Protein AF-A0A1G9G1X7-F1 (afdb_monomer)

Sequence (104 aa):
MTTEWFIDHLEELDAHVARLLDSIPDTEAFDDETRARTRRRLREIRAQINPLLVVLHSRVDTDDGHSRATTNDSHSCAATDERRPHTDSDDRGSHTESDDPPPE

Structure (mmCIF, N/CA/C/O backbone):
data_AF-A0A1G9G1X7-F1
#
_entry.id   AF-A0A1G9G1X7-F1
#
loop_
_atom_site.group_PD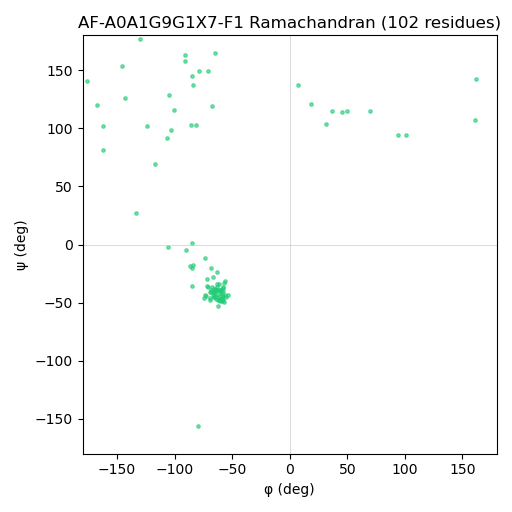B
_atom_site.id
_atom_site.type_symbol
_atom_site.label_atom_id
_atom_site.label_alt_id
_atom_site.label_comp_id
_atom_site.label_asym_id
_atom_site.label_entity_id
_atom_site.label_seq_id
_atom_site.pdbx_PDB_ins_code
_atom_site.Cartn_x
_atom_site.Cartn_y
_atom_site.Cartn_z
_atom_site.occupancy
_atom_site.B_iso_or_equiv
_atom_site.auth_seq_id
_atom_site.auth_comp_id
_atom_site.auth_asym_id
_atom_site.auth_atom_id
_atom_site.pdbx_PDB_model_num
ATOM 1 N N . MET A 1 1 ? 21.061 10.967 -7.461 1.00 66.38 1 MET A N 1
ATOM 2 C CA . MET A 1 1 ? 19.876 10.301 -6.887 1.00 66.38 1 MET A CA 1
ATOM 3 C C . MET A 1 1 ? 19.381 9.355 -7.964 1.00 66.38 1 MET A C 1
ATOM 5 O O . MET A 1 1 ? 19.039 9.843 -9.034 1.00 66.38 1 MET A O 1
ATOM 9 N N . THR A 1 2 ? 19.536 8.046 -7.772 1.00 86.81 2 THR A N 1
ATOM 10 C CA . THR A 1 2 ? 19.236 7.034 -8.801 1.00 86.81 2 THR A CA 1
ATOM 11 C C . THR A 1 2 ? 17.790 6.558 -8.676 1.00 86.81 2 THR A C 1
ATOM 13 O O . THR A 1 2 ? 17.179 6.706 -7.617 1.00 86.81 2 THR A O 1
ATOM 16 N N . THR A 1 3 ? 17.238 6.008 -9.760 1.00 87.94 3 THR A N 1
ATOM 17 C CA . THR A 1 3 ? 15.898 5.399 -9.769 1.00 87.94 3 THR A CA 1
ATOM 18 C C . THR A 1 3 ? 15.800 4.262 -8.751 1.00 87.94 3 THR A C 1
ATOM 20 O O . THR A 1 3 ? 14.812 4.187 -8.032 1.00 87.94 3 THR A O 1
ATOM 23 N N . GLU A 1 4 ? 16.853 3.451 -8.627 1.00 89.69 4 GLU A N 1
ATOM 24 C CA . GLU A 1 4 ? 16.964 2.355 -7.654 1.00 89.69 4 GLU A CA 1
ATOM 25 C C . GLU A 1 4 ? 16.793 2.846 -6.212 1.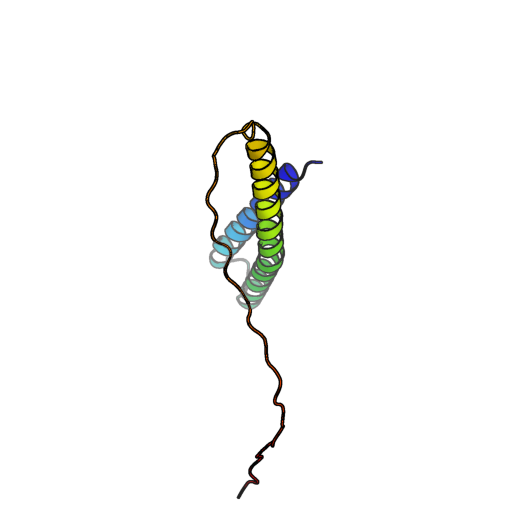00 89.69 4 GLU A C 1
ATOM 27 O O . GLU A 1 4 ? 15.927 2.358 -5.499 1.00 89.69 4 GLU A O 1
ATOM 32 N N . TRP A 1 5 ? 17.513 3.903 -5.812 1.00 93.69 5 TRP A N 1
ATOM 33 C CA . TRP A 1 5 ? 17.372 4.478 -4.469 1.00 93.69 5 TRP A CA 1
ATOM 34 C C . TRP A 1 5 ? 15.934 4.934 -4.181 1.00 93.69 5 TRP A C 1
ATOM 36 O O . TRP A 1 5 ? 15.447 4.831 -3.058 1.00 93.69 5 TRP A O 1
ATOM 46 N N . PHE A 1 6 ? 15.249 5.471 -5.194 1.00 92.81 6 PHE A N 1
ATOM 47 C CA . PHE A 1 6 ? 13.870 5.924 -5.039 1.00 92.81 6 PHE A CA 1
ATOM 48 C C . PHE A 1 6 ? 12.891 4.749 -4.909 1.00 92.81 6 PHE A C 1
ATOM 50 O O . PHE A 1 6 ? 11.942 4.847 -4.135 1.00 92.81 6 PHE A O 1
ATOM 57 N N . ILE A 1 7 ? 13.134 3.643 -5.621 1.00 94.94 7 ILE A N 1
ATOM 58 C CA . ILE A 1 7 ? 12.385 2.389 -5.468 1.00 94.94 7 ILE A CA 1
ATOM 59 C C . ILE A 1 7 ? 12.581 1.840 -4.054 1.00 94.94 7 ILE A C 1
ATOM 61 O O . ILE A 1 7 ? 11.588 1.674 -3.349 1.00 94.94 7 ILE A O 1
ATOM 65 N N . ASP A 1 8 ? 13.830 1.679 -3.608 1.00 95.75 8 ASP A N 1
ATOM 66 C CA . ASP A 1 8 ? 14.157 1.183 -2.263 1.00 95.75 8 ASP A CA 1
ATOM 67 C C . ASP A 1 8 ? 13.448 2.007 -1.180 1.00 95.75 8 ASP A C 1
ATOM 69 O O . ASP A 1 8 ? 12.865 1.474 -0.236 1.00 95.75 8 ASP A O 1
ATOM 73 N N . HIS A 1 9 ? 13.443 3.333 -1.340 1.00 96.19 9 HIS A N 1
ATOM 74 C CA . HIS A 1 9 ? 12.780 4.229 -0.402 1.00 96.19 9 HIS A CA 1
ATOM 75 C C . HIS A 1 9 ? 11.252 4.059 -0.385 1.00 96.19 9 HIS A C 1
ATOM 77 O O . HIS A 1 9 ? 10.632 4.091 0.681 1.00 96.19 9 HIS A O 1
ATOM 83 N N . LEU A 1 10 ? 10.622 3.879 -1.550 1.00 96.06 10 LEU A N 1
ATOM 84 C CA . LEU A 1 10 ? 9.181 3.628 -1.639 1.00 96.06 10 LEU A CA 1
ATOM 85 C C . LEU A 1 10 ? 8.798 2.262 -1.053 1.00 96.06 10 LEU A C 1
ATOM 87 O O . LEU A 1 10 ? 7.753 2.153 -0.408 1.00 96.06 10 LEU A O 1
ATOM 91 N N . GLU A 1 11 ? 9.635 1.242 -1.234 1.00 96.94 11 GLU A N 1
ATOM 92 C CA . GLU A 1 11 ? 9.443 -0.083 -0.636 1.00 96.94 11 GLU A CA 1
ATOM 93 C C . GLU A 1 11 ? 9.586 -0.042 0.888 1.00 96.94 11 GLU A C 1
ATOM 95 O O . GLU A 1 11 ? 8.746 -0.591 1.607 1.00 96.94 11 GLU A O 1
ATOM 100 N N . GLU A 1 12 ? 10.591 0.673 1.401 1.00 97.62 12 GLU A N 1
ATOM 101 C CA . GLU A 1 12 ? 10.753 0.903 2.838 1.00 97.62 12 GLU A CA 1
ATOM 102 C C . GLU A 1 12 ? 9.521 1.605 3.428 1.00 97.62 12 GLU A C 1
ATOM 104 O O . GLU A 1 12 ? 9.035 1.228 4.503 1.00 97.62 12 GLU A O 1
ATOM 109 N N . LEU A 1 13 ? 8.978 2.592 2.709 1.00 96.88 13 LEU A N 1
ATOM 110 C CA . LEU A 1 13 ? 7.776 3.304 3.117 1.00 96.88 13 LEU A CA 1
ATOM 111 C C . LEU A 1 13 ? 6.540 2.389 3.129 1.00 96.88 13 LEU A C 1
ATOM 113 O O . LEU A 1 13 ? 5.805 2.410 4.119 1.00 96.88 13 LEU A O 1
ATOM 117 N N . ASP A 1 14 ? 6.313 1.559 2.101 1.00 97.44 14 ASP A N 1
ATOM 118 C CA . ASP A 1 14 ? 5.197 0.592 2.104 1.00 97.44 14 ASP A CA 1
ATOM 119 C C . ASP A 1 14 ? 5.327 -0.405 3.264 1.00 97.44 14 ASP A C 1
ATOM 121 O O . ASP A 1 14 ? 4.367 -0.626 4.009 1.00 97.44 14 ASP A O 1
ATOM 125 N N . ALA A 1 15 ? 6.533 -0.934 3.495 1.00 97.62 15 ALA A N 1
ATOM 126 C CA . ALA A 1 15 ? 6.812 -1.847 4.599 1.00 97.62 15 ALA A CA 1
ATOM 127 C C . ALA A 1 15 ? 6.603 -1.183 5.970 1.00 97.62 15 ALA A C 1
ATOM 129 O O . ALA A 1 15 ? 6.130 -1.813 6.922 1.00 97.62 15 ALA A O 1
ATOM 130 N N . HIS A 1 16 ? 6.942 0.100 6.110 1.00 97.88 16 HIS A N 1
ATOM 131 C CA . HIS A 1 16 ? 6.655 0.858 7.324 1.00 97.88 16 HIS A CA 1
ATOM 132 C C . HIS A 1 16 ? 5.146 1.039 7.534 1.00 97.88 16 HIS A C 1
ATOM 134 O O . HIS A 1 16 ? 4.643 0.789 8.630 1.00 97.88 16 HIS A O 1
ATOM 140 N N . VAL A 1 17 ? 4.406 1.396 6.483 1.00 97.12 17 VAL A N 1
ATOM 141 C CA . VAL A 1 17 ? 2.947 1.550 6.549 1.00 97.12 17 VAL A CA 1
ATOM 142 C C . VAL A 1 17 ? 2.251 0.223 6.868 1.00 97.12 17 VAL A C 1
ATOM 144 O O . VAL A 1 17 ? 1.304 0.213 7.655 1.00 97.12 17 VAL A O 1
ATOM 147 N N . ALA A 1 18 ? 2.723 -0.897 6.317 1.00 96.19 18 ALA A N 1
ATOM 148 C CA . ALA A 1 18 ? 2.216 -2.228 6.643 1.00 96.19 18 ALA A CA 1
ATOM 149 C C . ALA A 1 18 ? 2.396 -2.554 8.135 1.00 96.19 18 ALA A C 1
ATOM 151 O O . ALA A 1 18 ? 1.429 -2.918 8.800 1.00 96.19 18 ALA A O 1
ATOM 152 N N . ARG A 1 19 ? 3.590 -2.303 8.693 1.00 96.75 19 ARG A N 1
ATOM 153 C CA . ARG A 1 19 ? 3.853 -2.480 10.132 1.00 96.75 19 ARG A CA 1
ATOM 154 C C . ARG A 1 19 ? 2.952 -1.612 11.011 1.00 96.75 19 ARG A C 1
ATOM 156 O O . ARG A 1 19 ? 2.497 -2.071 12.053 1.00 96.75 19 ARG A O 1
ATOM 163 N N . LEU A 1 20 ? 2.677 -0.372 10.598 1.00 95.25 20 LEU A N 1
ATOM 164 C CA . LEU A 1 20 ? 1.744 0.501 11.313 1.00 95.25 20 LEU A CA 1
ATOM 165 C C . LEU A 1 20 ? 0.303 -0.019 11.239 1.00 95.25 20 LEU A C 1
ATOM 167 O O . LEU A 1 20 ? -0.416 0.028 12.229 1.00 95.25 20 LEU A O 1
ATOM 171 N N . LEU A 1 21 ? -0.139 -0.527 10.086 1.00 94.88 21 LEU A N 1
ATOM 172 C CA . LEU A 1 21 ? -1.472 -1.122 9.956 1.00 94.88 21 LEU A CA 1
ATOM 173 C C . LEU A 1 21 ? -1.663 -2.320 10.892 1.00 94.88 21 LEU A C 1
ATOM 175 O O . LEU A 1 21 ? -2.735 -2.435 11.494 1.00 94.88 21 LEU A O 1
ATOM 179 N N . ASP A 1 22 ? -0.628 -3.147 11.033 1.00 95.19 22 ASP A N 1
ATOM 180 C CA . ASP A 1 22 ? -0.632 -4.326 11.900 1.00 95.19 22 ASP A CA 1
ATOM 181 C C . ASP A 1 22 ? -0.584 -3.970 13.392 1.00 95.19 22 ASP A C 1
ATOM 183 O O . ASP A 1 22 ? -1.163 -4.697 14.189 1.00 95.19 22 ASP A O 1
ATOM 187 N N . SER A 1 23 ? 0.024 -2.841 13.782 1.00 93.94 23 SER A N 1
ATOM 188 C CA . SER A 1 23 ? 0.118 -2.420 15.193 1.00 93.94 23 SER A CA 1
ATOM 189 C C . SER A 1 23 ? -1.088 -1.621 15.702 1.00 93.94 23 SER A C 1
ATOM 191 O O . SE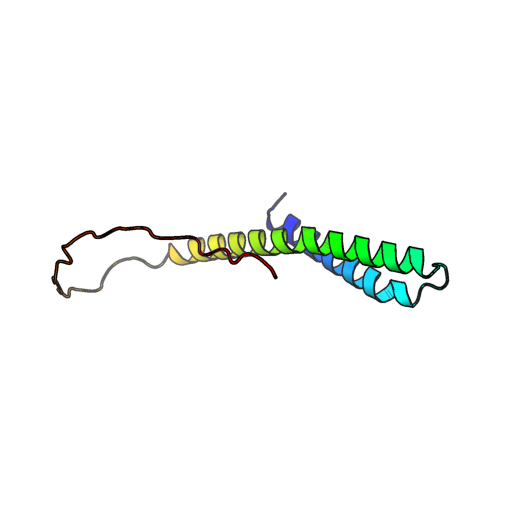R A 1 23 ? -1.315 -1.511 16.911 1.00 93.94 23 SER A O 1
ATOM 193 N N . ILE A 1 24 ? -1.902 -1.062 14.800 1.00 90.62 24 ILE A N 1
ATOM 19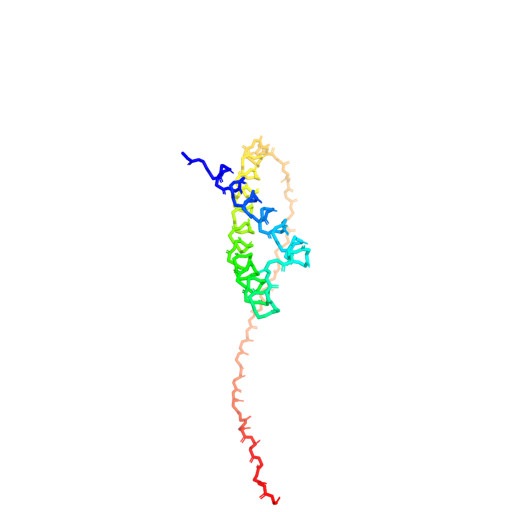4 C CA . ILE A 1 24 ? -3.087 -0.280 15.174 1.00 90.62 24 ILE A CA 1
ATOM 195 C C . ILE A 1 24 ? -4.082 -1.054 16.065 1.00 90.62 24 ILE A C 1
ATOM 197 O O . ILE A 1 24 ? -4.601 -0.433 16.991 1.00 90.62 24 ILE A O 1
ATOM 201 N N . PRO A 1 25 ? -4.431 -2.338 15.826 1.00 86.12 25 PRO A N 1
ATOM 202 C CA . PRO A 1 25 ? -5.288 -3.132 16.720 1.00 86.12 25 PRO A CA 1
ATOM 203 C C . PRO A 1 25 ? -4.774 -3.239 18.165 1.00 86.12 25 PRO A C 1
ATOM 205 O O . PRO A 1 25 ? -5.583 -3.237 19.089 1.00 86.12 25 PRO A O 1
ATOM 208 N N . ASP A 1 26 ? -3.460 -3.230 18.369 1.00 84.75 26 ASP A N 1
ATOM 209 C CA . ASP A 1 26 ? -2.851 -3.429 19.691 1.00 84.75 26 ASP A CA 1
ATOM 210 C C . ASP A 1 26 ? -2.656 -2.113 20.461 1.00 84.75 26 ASP A C 1
ATOM 212 O O . ASP A 1 26 ? -2.246 -2.093 21.618 1.00 84.75 26 ASP A O 1
ATOM 216 N N . THR A 1 27 ? -2.958 -0.977 19.826 1.00 85.44 27 THR A N 1
ATOM 217 C CA . THR A 1 27 ? -2.785 0.340 20.439 1.00 85.44 27 THR A CA 1
ATOM 218 C C . THR A 1 27 ? -3.972 0.668 21.349 1.00 85.44 27 THR A C 1
ATOM 220 O O . THR A 1 27 ? -5.038 1.058 20.872 1.00 85.44 27 THR A O 1
ATOM 223 N N . GLU A 1 28 ? -3.797 0.551 22.667 1.00 81.19 28 GLU A N 1
ATOM 224 C CA . GLU A 1 28 ? -4.835 0.879 23.667 1.00 81.19 28 GLU A CA 1
ATOM 225 C C . GLU A 1 28 ? -5.154 2.384 23.751 1.00 81.19 28 GLU A C 1
ATOM 227 O O . GLU A 1 28 ? -6.228 2.771 24.200 1.00 81.19 28 GLU A O 1
ATOM 232 N N . ALA A 1 29 ? -4.249 3.246 23.277 1.00 82.94 29 ALA A N 1
ATOM 233 C CA . ALA A 1 29 ? -4.410 4.701 23.324 1.00 82.94 29 ALA A CA 1
ATOM 234 C C . ALA A 1 29 ? -5.431 5.266 22.315 1.00 82.94 29 ALA A C 1
ATOM 236 O O . ALA A 1 29 ? -5.775 6.444 22.400 1.00 82.94 29 ALA A O 1
ATOM 237 N N . PHE A 1 30 ? -5.895 4.469 21.345 1.00 86.06 30 PHE A N 1
ATOM 238 C CA . PHE A 1 30 ? -6.831 4.923 20.314 1.00 86.06 30 PHE A CA 1
ATOM 239 C C . PHE A 1 30 ? -8.247 4.413 20.560 1.00 86.06 30 PHE A C 1
ATOM 241 O O . PHE A 1 30 ? -8.474 3.203 20.661 1.00 86.06 30 PHE A O 1
ATOM 248 N N . ASP A 1 31 ? -9.200 5.345 20.539 1.00 91.94 31 ASP A N 1
ATOM 249 C CA . ASP A 1 31 ? -10.611 5.017 20.363 1.00 91.94 31 ASP A CA 1
ATOM 250 C C . ASP A 1 31 ? -10.875 4.409 18.971 1.00 91.94 31 ASP A C 1
ATOM 252 O O . ASP A 1 31 ? -10.041 4.466 18.056 1.00 91.94 31 ASP A O 1
ATOM 256 N N . ASP A 1 32 ? -12.039 3.781 18.810 1.00 91.44 32 ASP A N 1
ATOM 257 C CA . ASP A 1 32 ? -12.381 3.045 17.588 1.00 91.44 32 ASP A CA 1
ATOM 258 C C . ASP A 1 32 ? -12.447 3.942 16.344 1.00 91.44 32 ASP A C 1
ATOM 260 O O . ASP A 1 32 ? -12.054 3.520 15.253 1.00 91.44 32 ASP A O 1
ATOM 264 N N . GLU A 1 33 ? -12.878 5.195 16.501 1.00 94.81 33 GLU A N 1
ATOM 265 C CA . GLU A 1 33 ? -12.959 6.167 15.408 1.00 94.81 33 GLU A CA 1
ATOM 266 C C . GLU A 1 33 ? -11.562 6.585 14.928 1.00 94.81 33 GLU A C 1
ATOM 268 O O . GLU A 1 33 ? -11.256 6.519 13.733 1.00 94.81 33 GLU A O 1
ATOM 273 N N . THR A 1 34 ? -10.661 6.935 15.850 1.00 94.19 34 THR A N 1
ATOM 274 C CA . THR A 1 34 ? -9.264 7.267 15.535 1.00 94.19 34 THR A CA 1
ATOM 275 C C . THR A 1 34 ? -8.566 6.075 14.895 1.00 94.19 34 THR A C 1
ATOM 277 O O . THR A 1 34 ? -7.824 6.228 13.918 1.00 94.19 34 THR A O 1
ATOM 280 N N . ARG A 1 35 ? -8.853 4.863 15.378 1.00 94.25 35 ARG A N 1
ATOM 281 C CA . ARG A 1 35 ? -8.350 3.607 14.817 1.00 94.25 35 ARG A CA 1
ATOM 282 C C . ARG A 1 35 ? -8.820 3.402 13.377 1.00 94.25 35 ARG A C 1
ATOM 284 O O . ARG A 1 35 ? -8.006 3.106 12.496 1.00 94.25 35 ARG A O 1
ATOM 291 N N . ALA A 1 36 ? -10.112 3.590 13.114 1.00 94.38 36 ALA A N 1
ATOM 292 C CA . ALA A 1 36 ? -10.698 3.475 11.782 1.00 94.38 36 ALA A CA 1
ATOM 293 C C . ALA A 1 36 ? -10.123 4.523 10.819 1.00 94.38 36 ALA A C 1
ATOM 295 O O . ALA A 1 36 ? -9.704 4.182 9.707 1.00 94.38 36 ALA A O 1
ATOM 296 N N . ARG A 1 37 ? -10.022 5.780 11.264 1.00 96.06 37 ARG A N 1
ATOM 297 C CA . ARG A 1 37 ? -9.471 6.888 10.478 1.00 96.06 37 ARG A CA 1
ATOM 298 C C . ARG A 1 37 ? -7.996 6.684 10.148 1.00 96.06 37 ARG A C 1
ATOM 300 O O . ARG A 1 37 ? -7.602 6.870 8.997 1.00 96.06 37 ARG A O 1
ATOM 307 N N . THR A 1 38 ? -7.199 6.241 11.119 1.00 95.12 38 THR A N 1
ATOM 308 C CA . THR A 1 38 ? -5.771 5.951 10.920 1.00 95.12 38 THR A CA 1
ATOM 309 C C . THR A 1 38 ? -5.588 4.803 9.931 1.00 95.12 38 THR A C 1
ATOM 311 O O . THR A 1 38 ? -4.852 4.953 8.956 1.00 95.12 38 THR A O 1
ATOM 314 N N . ARG A 1 39 ? -6.329 3.692 10.083 1.00 95.88 39 ARG A N 1
ATOM 315 C CA . ARG A 1 39 ? -6.296 2.577 9.115 1.00 95.88 39 ARG A CA 1
ATOM 316 C C . ARG A 1 39 ? -6.677 3.027 7.713 1.00 95.88 39 ARG A C 1
ATOM 318 O O . ARG A 1 39 ? -6.020 2.639 6.749 1.00 95.88 39 ARG A O 1
ATOM 325 N N . ARG A 1 40 ? -7.733 3.836 7.586 1.00 97.50 40 ARG A N 1
ATOM 326 C CA . ARG A 1 40 ? -8.155 4.385 6.295 1.00 97.50 40 ARG A CA 1
ATOM 327 C C . ARG A 1 40 ? -7.032 5.199 5.662 1.00 97.50 40 ARG A C 1
ATOM 329 O O . ARG A 1 40 ? -6.694 4.952 4.509 1.00 97.50 40 ARG A O 1
ATOM 336 N N . ARG A 1 41 ? -6.415 6.105 6.422 1.00 97.62 41 ARG A N 1
ATOM 337 C CA . ARG A 1 41 ? -5.355 6.967 5.900 1.00 97.62 41 ARG A CA 1
ATOM 338 C C . ARG A 1 41 ? -4.114 6.186 5.478 1.00 97.62 41 ARG A C 1
ATOM 340 O O . ARG A 1 41 ? -3.560 6.456 4.420 1.00 97.62 41 ARG A O 1
ATOM 347 N N . LEU A 1 42 ? -3.706 5.194 6.262 1.00 97.06 42 LEU A N 1
ATOM 348 C CA . LEU A 1 42 ? -2.585 4.326 5.905 1.00 97.06 42 LEU A CA 1
ATOM 349 C C . LEU A 1 42 ? -2.870 3.516 4.631 1.00 97.06 42 LEU A C 1
ATOM 351 O O . LEU A 1 42 ? -2.001 3.398 3.772 1.00 97.06 42 LEU A O 1
ATOM 355 N N . ARG A 1 43 ? -4.100 3.019 4.448 1.00 97.38 43 ARG A N 1
ATOM 356 C CA . ARG A 1 43 ? -4.502 2.357 3.194 1.00 97.38 43 ARG A CA 1
ATOM 357 C C . ARG A 1 43 ? -4.485 3.307 1.998 1.00 97.38 43 ARG A C 1
ATOM 359 O O . ARG A 1 43 ? -4.054 2.898 0.926 1.00 97.38 43 ARG A O 1
ATOM 366 N N . GLU A 1 44 ? -4.909 4.557 2.176 1.00 98.19 44 GLU A N 1
ATOM 367 C CA . GLU A 1 44 ? -4.805 5.589 1.134 1.00 98.19 44 GLU A CA 1
ATOM 368 C C . GLU A 1 44 ? -3.345 5.844 0.738 1.00 98.19 44 GLU A C 1
ATOM 370 O O . GLU A 1 44 ? -3.053 5.937 -0.450 1.00 98.19 44 GLU A O 1
ATOM 375 N N . I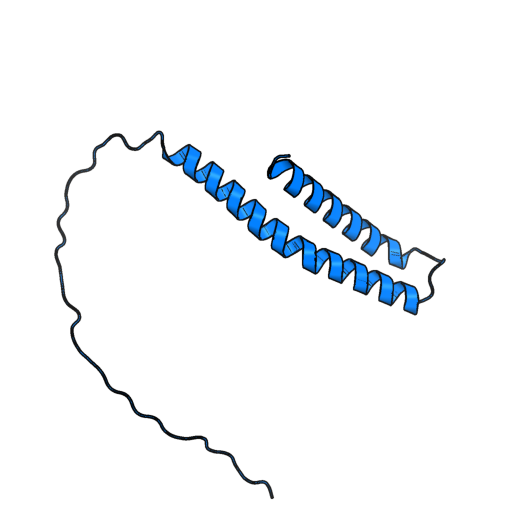LE A 1 45 ? -2.423 5.892 1.706 1.00 96.50 45 ILE A N 1
ATOM 376 C CA . ILE A 1 45 ? -0.985 6.039 1.434 1.00 96.50 45 ILE A CA 1
ATOM 377 C C . ILE A 1 45 ? -0.475 4.864 0.586 1.00 96.50 45 ILE A C 1
ATOM 379 O O . ILE A 1 45 ? 0.134 5.089 -0.458 1.00 96.50 45 ILE A O 1
ATOM 383 N N . ARG A 1 46 ? -0.785 3.612 0.954 1.00 97.00 46 ARG A N 1
ATOM 384 C CA . ARG A 1 46 ? -0.392 2.438 0.143 1.00 97.00 46 ARG A CA 1
ATOM 385 C C . ARG A 1 46 ? -0.994 2.469 -1.261 1.00 97.00 46 ARG A C 1
ATOM 387 O O . ARG A 1 46 ? -0.317 2.150 -2.232 1.00 97.00 46 ARG A O 1
ATOM 394 N N . ALA A 1 47 ? -2.247 2.909 -1.391 1.00 96.88 47 ALA A N 1
ATOM 395 C CA . ALA A 1 47 ? -2.902 3.061 -2.690 1.00 96.88 47 ALA A CA 1
ATOM 396 C C . ALA A 1 47 ? -2.224 4.113 -3.590 1.00 96.88 47 ALA A C 1
ATOM 398 O O . ALA A 1 47 ? -2.351 4.033 -4.809 1.00 96.88 47 ALA A O 1
ATOM 399 N N . GLN A 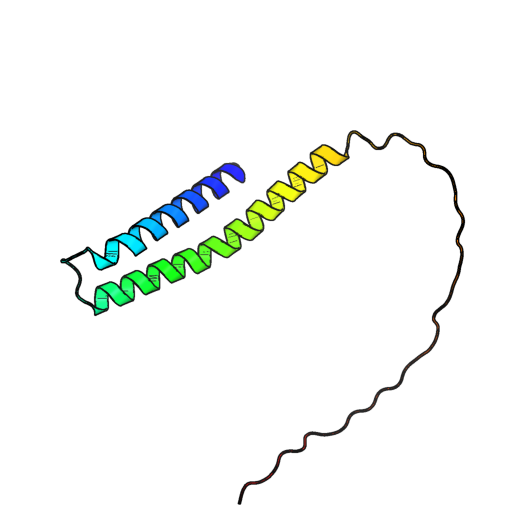1 48 ? -1.496 5.072 -3.011 1.00 96.31 48 GLN A N 1
ATOM 400 C CA . GLN A 1 48 ? -0.684 6.043 -3.750 1.00 96.31 48 GLN A CA 1
ATOM 401 C C . GLN A 1 48 ? 0.711 5.501 -4.093 1.00 96.31 48 GLN A C 1
ATOM 403 O O . GLN A 1 48 ? 1.221 5.802 -5.168 1.00 96.31 48 GLN A O 1
ATOM 408 N N . ILE A 1 49 ? 1.317 4.698 -3.211 1.00 95.81 49 ILE A N 1
ATOM 409 C CA . ILE A 1 49 ? 2.664 4.133 -3.403 1.00 95.81 49 ILE A CA 1
ATOM 410 C C . ILE A 1 49 ? 2.660 3.004 -4.440 1.00 95.81 49 ILE A C 1
ATOM 412 O O . ILE A 1 49 ? 3.495 2.999 -5.344 1.00 95.81 49 ILE A O 1
ATOM 416 N N . ASN A 1 50 ? 1.706 2.071 -4.357 1.00 94.19 50 ASN A N 1
ATOM 417 C CA . ASN A 1 50 ? 1.705 0.857 -5.181 1.00 94.19 50 ASN A CA 1
ATOM 418 C C . ASN A 1 50 ? 1.762 1.129 -6.698 1.00 94.19 50 ASN A C 1
ATOM 420 O O . ASN A 1 50 ? 2.569 0.490 -7.373 1.00 94.19 50 ASN A O 1
ATOM 424 N N . PRO A 1 51 ? 0.984 2.075 -7.265 1.00 96.94 51 PRO A N 1
ATOM 425 C CA . PRO A 1 51 ? 1.082 2.388 -8.690 1.00 96.94 51 PRO A CA 1
ATOM 426 C C . PRO A 1 51 ? 2.467 2.904 -9.101 1.00 96.94 51 PRO A C 1
ATOM 428 O O . PRO A 1 51 ? 2.920 2.617 -10.206 1.00 96.94 51 PRO A O 1
ATOM 431 N N . LEU A 1 52 ? 3.150 3.647 -8.223 1.00 95.31 52 LEU A N 1
ATOM 432 C CA . LEU A 1 52 ? 4.489 4.172 -8.498 1.00 95.31 52 LEU A CA 1
ATOM 433 C C . LEU A 1 52 ? 5.520 3.045 -8.540 1.00 95.31 52 LEU A C 1
ATOM 435 O O . LEU A 1 52 ? 6.301 2.988 -9.487 1.00 95.31 52 LEU A O 1
ATOM 439 N N . LEU A 1 53 ? 5.479 2.129 -7.567 1.00 94.69 53 LEU A N 1
ATOM 440 C CA . LEU A 1 53 ? 6.356 0.956 -7.540 1.00 94.69 53 LEU A CA 1
ATOM 441 C C . LEU A 1 53 ? 6.185 0.095 -8.797 1.00 94.69 53 LEU A C 1
ATOM 443 O O . LEU A 1 53 ? 7.177 -0.258 -9.425 1.00 94.69 53 LEU A O 1
ATOM 447 N N . VAL A 1 54 ? 4.943 -0.167 -9.223 1.00 94.88 54 VAL A N 1
ATOM 448 C CA . VAL A 1 54 ? 4.660 -0.938 -10.451 1.00 94.88 54 VAL A CA 1
ATOM 449 C C . VAL A 1 54 ? 5.284 -0.282 -11.686 1.00 94.88 54 VAL A C 1
ATOM 451 O O . VAL A 1 54 ? 5.929 -0.954 -12.491 1.00 94.88 54 VAL A O 1
ATOM 454 N N . VAL A 1 55 ? 5.114 1.034 -11.846 1.00 95.12 55 VAL A N 1
ATOM 455 C CA . VAL A 1 55 ? 5.643 1.763 -13.010 1.00 95.12 55 VAL A CA 1
ATOM 456 C C . VAL A 1 55 ? 7.170 1.821 -12.995 1.00 95.12 55 VAL A C 1
ATOM 458 O O . VAL A 1 55 ? 7.793 1.724 -14.051 1.00 95.12 55 VAL A O 1
ATOM 461 N N . LEU A 1 56 ? 7.780 2.010 -11.827 1.00 92.50 56 LEU A N 1
ATOM 462 C CA . LEU A 1 56 ? 9.230 2.144 -11.705 1.00 92.50 56 LEU A CA 1
ATOM 463 C C . LEU A 1 56 ? 9.949 0.810 -11.907 1.00 92.50 56 LEU A C 1
ATOM 465 O O . LEU A 1 56 ? 10.896 0.777 -12.689 1.00 92.50 56 LEU A O 1
ATOM 469 N N . HIS A 1 57 ? 9.453 -0.274 -11.306 1.00 92.19 57 HIS A N 1
ATOM 470 C CA . HIS A 1 57 ? 9.978 -1.625 -11.533 1.00 92.19 57 HIS A CA 1
ATOM 471 C C . HIS A 1 57 ? 9.918 -2.007 -13.012 1.00 92.19 57 HIS A C 1
ATOM 473 O O . HIS A 1 57 ? 10.938 -2.346 -13.602 1.00 92.19 57 HIS A O 1
ATOM 479 N N . SER A 1 58 ? 8.771 -1.788 -13.666 1.00 90.69 58 SER A N 1
ATOM 480 C CA . SER A 1 58 ? 8.625 -2.063 -15.102 1.00 90.69 58 SER A CA 1
ATOM 481 C C . SER A 1 58 ? 9.636 -1.306 -15.974 1.00 90.69 58 SER A C 1
ATOM 483 O O . SER A 1 58 ? 10.053 -1.818 -17.015 1.00 90.69 58 SER A O 1
ATOM 485 N N . ARG A 1 59 ? 10.032 -0.089 -15.582 1.00 88.94 59 ARG A N 1
ATOM 486 C CA . ARG A 1 59 ? 11.039 0.692 -16.313 1.00 88.94 59 ARG A CA 1
ATOM 487 C C . ARG A 1 59 ? 12.446 0.148 -16.115 1.00 88.94 59 ARG A C 1
ATOM 489 O O . ARG A 1 59 ? 13.169 0.066 -17.101 1.00 88.94 59 ARG A O 1
ATOM 496 N N . VAL A 1 60 ? 12.809 -0.215 -14.885 1.00 86.12 60 VAL A N 1
ATOM 497 C CA . VAL A 1 60 ? 14.116 -0.816 -14.579 1.00 86.12 60 VAL A CA 1
ATOM 498 C C . VAL A 1 60 ? 14.268 -2.147 -15.317 1.00 86.12 60 VAL A C 1
ATOM 500 O O . VAL A 1 60 ? 15.225 -2.314 -16.065 1.00 86.12 60 VAL A O 1
ATOM 503 N N . ASP A 1 61 ? 13.254 -3.016 -15.255 1.00 83.50 61 ASP A N 1
ATOM 504 C CA . ASP A 1 61 ? 13.253 -4.301 -15.968 1.00 83.50 61 ASP A CA 1
ATOM 505 C C . ASP A 1 61 ? 13.417 -4.133 -17.490 1.00 83.50 61 ASP A C 1
ATOM 507 O O . ASP A 1 61 ? 14.083 -4.928 -18.160 1.00 83.50 61 ASP A O 1
ATOM 511 N N . THR A 1 62 ? 12.808 -3.084 -18.057 1.00 84.12 62 THR A N 1
ATOM 512 C CA . THR A 1 62 ? 12.925 -2.774 -19.490 1.00 84.12 62 THR A CA 1
ATOM 513 C C . THR A 1 62 ? 14.334 -2.295 -19.855 1.00 84.12 62 THR A C 1
ATOM 515 O O . THR A 1 62 ? 14.859 -2.694 -20.896 1.00 84.12 62 THR A O 1
ATOM 518 N N . ASP A 1 63 ? 14.953 -1.460 -19.019 1.00 74.44 63 ASP A N 1
ATOM 519 C CA . ASP A 1 63 ? 16.302 -0.915 -19.237 1.00 74.44 63 ASP A CA 1
ATOM 520 C C . ASP A 1 63 ? 17.385 -2.007 -19.116 1.00 74.44 63 ASP A C 1
ATOM 522 O O . ASP A 1 63 ? 18.270 -2.140 -19.973 1.00 74.44 63 ASP A O 1
ATOM 526 N N . ASP A 1 64 ? 17.236 -2.895 -18.129 1.00 72.81 64 ASP A N 1
ATOM 527 C CA . ASP A 1 64 ? 18.088 -4.075 -17.951 1.00 72.81 64 ASP A CA 1
ATOM 528 C C . ASP A 1 64 ? 17.933 -5.080 -19.105 1.00 72.81 64 ASP A C 1
ATOM 530 O O . ASP A 1 64 ? 18.913 -5.668 -19.582 1.00 72.81 64 ASP A O 1
ATOM 534 N N . GLY A 1 65 ? 16.709 -5.257 -19.611 1.00 61.75 65 GLY A N 1
ATOM 535 C CA . GLY A 1 65 ? 16.426 -6.082 -20.785 1.00 61.75 65 GLY A CA 1
ATOM 536 C C . GLY A 1 65 ? 17.059 -5.535 -22.070 1.00 61.75 65 GLY A C 1
ATOM 537 O O . GLY A 1 65 ? 17.588 -6.306 -22.876 1.00 61.75 65 GLY A O 1
ATOM 538 N N . HIS A 1 66 ? 17.071 -4.211 -22.249 1.00 57.62 66 HIS A N 1
ATOM 539 C CA . HIS A 1 66 ? 17.662 -3.563 -23.422 1.00 57.62 66 HIS A CA 1
ATOM 540 C C . HIS A 1 66 ? 19.196 -3.639 -23.414 1.00 57.62 66 HIS A C 1
ATOM 542 O O . HIS A 1 66 ? 19.819 -3.894 -24.448 1.00 57.62 66 HIS A O 1
ATOM 548 N N . SER A 1 67 ? 19.812 -3.533 -22.236 1.00 53.12 67 SER A N 1
ATOM 549 C CA . SER A 1 67 ? 21.262 -3.686 -22.071 1.00 53.12 67 SER A CA 1
ATOM 550 C C . SER A 1 67 ? 21.755 -5.111 -22.364 1.00 53.12 67 SER A C 1
ATOM 552 O O . SER A 1 67 ? 22.878 -5.296 -22.830 1.00 53.12 67 SER A O 1
ATOM 554 N N . ARG A 1 68 ? 20.912 -6.135 -22.166 1.00 52.53 68 ARG A N 1
ATOM 555 C CA . ARG A 1 68 ? 21.245 -7.546 -22.454 1.00 52.53 68 ARG A CA 1
ATOM 556 C C . ARG A 1 68 ? 21.014 -7.963 -23.909 1.00 52.53 68 ARG A C 1
ATOM 558 O O . ARG A 1 68 ? 21.595 -8.956 -24.338 1.00 52.53 68 ARG A O 1
ATOM 565 N N . ALA A 1 69 ? 20.196 -7.234 -24.667 1.00 54.50 69 ALA A N 1
ATOM 566 C CA . ALA A 1 69 ? 19.886 -7.558 -26.062 1.00 54.50 69 ALA A CA 1
ATOM 567 C C . ALA A 1 69 ? 20.934 -7.037 -27.068 1.00 54.50 69 ALA A C 1
ATOM 569 O O . ALA A 1 69 ? 21.003 -7.522 -28.193 1.00 54.50 69 ALA A O 1
ATOM 570 N N . THR A 1 70 ? 21.785 -6.081 -26.686 1.00 49.69 70 THR A N 1
ATOM 571 C CA . THR A 1 70 ? 22.693 -5.390 -27.625 1.00 49.69 70 THR A CA 1
ATOM 572 C C . THR A 1 70 ? 24.016 -6.110 -27.909 1.00 49.69 70 THR A C 1
ATOM 574 O O . THR A 1 70 ? 24.816 -5.615 -28.702 1.00 49.69 70 THR A O 1
ATOM 577 N N . THR A 1 71 ? 24.263 -7.290 -27.331 1.00 49.88 71 THR A N 1
ATOM 578 C CA . THR A 1 71 ? 25.522 -8.034 -27.534 1.00 49.88 71 THR A CA 1
ATOM 579 C C . THR A 1 71 ? 25.412 -9.259 -28.440 1.00 49.88 71 THR A C 1
ATOM 581 O O . THR A 1 71 ? 26.442 -9.863 -28.727 1.00 49.88 71 THR A O 1
ATOM 584 N N . ASN A 1 72 ? 24.221 -9.614 -28.945 1.00 54.91 72 ASN A N 1
ATOM 585 C CA . ASN A 1 72 ? 24.018 -10.917 -29.592 1.00 54.91 72 ASN A CA 1
ATOM 586 C C . ASN A 1 72 ? 23.275 -10.917 -30.941 1.00 54.91 72 ASN A C 1
ATOM 588 O O . ASN A 1 72 ? 22.735 -11.950 -31.318 1.00 54.91 72 ASN A O 1
ATOM 592 N N . ASP A 1 73 ? 23.327 -9.827 -31.713 1.00 50.28 73 ASP A N 1
ATOM 593 C CA . ASP A 1 73 ? 22.878 -9.827 -33.115 1.00 50.28 73 ASP A CA 1
ATOM 594 C C . ASP A 1 73 ? 24.035 -9.512 -34.074 1.00 50.28 73 ASP A C 1
ATOM 596 O O . ASP A 1 73 ? 24.113 -8.468 -34.718 1.00 50.28 73 ASP A O 1
ATOM 600 N N . SER A 1 74 ? 24.968 -10.459 -34.183 1.00 54.03 74 SER A N 1
ATOM 601 C CA . SER A 1 74 ? 25.786 -10.618 -35.388 1.00 54.03 74 SER A CA 1
ATOM 602 C C . SER A 1 74 ? 25.320 -11.863 -36.137 1.00 54.03 74 SER A C 1
ATOM 604 O O . SER A 1 74 ? 25.766 -12.970 -35.865 1.00 54.03 74 SER A O 1
ATOM 606 N N . HIS A 1 75 ? 24.389 -11.620 -37.063 1.00 51.19 75 HIS A N 1
ATOM 607 C CA . HIS A 1 75 ? 24.109 -12.339 -38.308 1.00 51.19 75 HIS A CA 1
ATOM 608 C C . HIS A 1 75 ? 24.250 -13.872 -38.332 1.00 51.19 75 HIS A C 1
ATOM 610 O O . HIS A 1 75 ? 25.355 -14.400 -38.404 1.00 51.19 75 HIS A O 1
ATOM 616 N N . SER A 1 76 ? 23.123 -14.566 -38.532 1.00 47.69 76 SER A N 1
ATOM 617 C CA . SER A 1 76 ? 22.865 -15.366 -39.749 1.00 47.69 76 SER A CA 1
ATOM 618 C C . SER A 1 76 ? 21.755 -16.387 -39.498 1.00 47.69 76 SER A C 1
ATOM 620 O O . SER A 1 76 ? 21.995 -17.414 -38.868 1.00 47.69 76 SER A O 1
ATOM 622 N N . CYS A 1 77 ? 20.563 -16.160 -40.055 1.00 41.56 77 CYS A N 1
ATOM 623 C CA . CYS A 1 77 ? 19.622 -17.239 -40.355 1.00 41.56 77 CYS A CA 1
ATOM 624 C C . CYS A 1 77 ? 18.909 -16.922 -41.669 1.00 41.56 77 CYS A C 1
ATOM 626 O O . CYS A 1 77 ? 18.366 -15.837 -41.864 1.00 41.56 77 CYS A O 1
ATOM 628 N N . ALA A 1 78 ? 18.981 -17.882 -42.576 1.00 43.84 78 ALA A N 1
ATOM 629 C CA . ALA A 1 78 ? 18.503 -17.820 -43.937 1.00 43.84 78 ALA A CA 1
ATOM 630 C C . ALA A 1 78 ? 16.966 -17.823 -44.055 1.00 43.84 78 ALA A C 1
ATOM 632 O O . ALA A 1 78 ? 16.269 -18.433 -43.254 1.00 43.84 78 ALA A O 1
ATOM 633 N N . ALA A 1 79 ? 16.508 -17.151 -45.113 1.00 48.59 79 ALA A N 1
ATOM 634 C CA . ALA A 1 79 ? 15.388 -17.460 -46.006 1.00 48.59 79 ALA A CA 1
ATOM 635 C C . ALA A 1 79 ? 14.293 -18.461 -45.567 1.00 48.59 79 ALA A C 1
ATOM 637 O O . ALA A 1 79 ? 14.560 -19.652 -45.478 1.00 48.59 79 ALA A O 1
ATOM 638 N N . THR A 1 80 ? 13.048 -17.965 -45.541 1.00 45.94 80 THR A N 1
ATOM 639 C CA . THR A 1 80 ? 11.827 -18.518 -46.189 1.00 45.94 80 THR A CA 1
ATOM 640 C C . THR A 1 80 ? 10.807 -17.370 -46.244 1.00 45.94 80 THR A C 1
ATOM 642 O O . THR A 1 80 ? 10.428 -16.840 -45.205 1.00 45.94 80 THR A O 1
ATOM 645 N N . ASP A 1 81 ? 10.602 -16.711 -47.386 1.00 59.03 81 ASP A N 1
ATOM 646 C CA . ASP A 1 81 ? 9.493 -16.977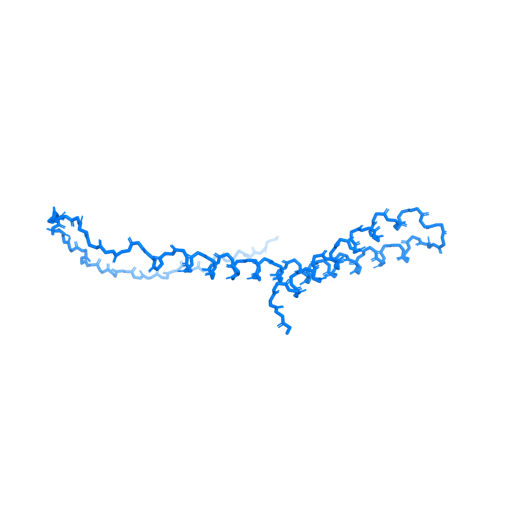 -48.323 1.00 59.03 81 ASP A CA 1
ATOM 647 C C . ASP A 1 81 ? 8.207 -17.466 -47.644 1.00 59.03 81 ASP A C 1
ATOM 649 O O . ASP A 1 81 ? 8.145 -18.617 -47.254 1.00 59.03 81 ASP A O 1
ATOM 653 N N . GLU A 1 82 ? 7.218 -16.579 -47.511 1.00 48.53 82 GLU A N 1
ATOM 654 C CA . GLU A 1 82 ? 5.777 -16.880 -47.490 1.00 48.53 82 GLU A CA 1
ATOM 655 C C . GLU A 1 82 ? 5.051 -15.549 -47.765 1.00 48.53 82 GLU A C 1
ATOM 657 O O . GLU A 1 82 ? 4.630 -14.798 -46.882 1.00 48.53 82 GLU A O 1
ATOM 662 N N . ARG A 1 83 ? 4.980 -15.193 -49.045 1.00 52.69 83 ARG A N 1
ATOM 663 C CA . ARG A 1 83 ? 4.226 -14.043 -49.540 1.00 52.69 83 ARG A CA 1
ATOM 664 C C . ARG A 1 83 ? 2.779 -14.478 -49.768 1.00 52.69 83 ARG A C 1
ATOM 666 O O . ARG A 1 83 ? 2.517 -15.082 -50.805 1.00 52.69 83 ARG A O 1
ATOM 673 N N . ARG A 1 84 ? 1.826 -14.142 -48.885 1.00 55.69 84 ARG A N 1
ATOM 674 C CA . ARG A 1 84 ? 0.380 -14.242 -49.195 1.00 55.69 84 ARG A CA 1
ATOM 675 C C . ARG A 1 84 ? -0.494 -13.157 -48.541 1.00 55.69 84 ARG A C 1
ATOM 677 O O . ARG A 1 84 ? -0.075 -12.571 -47.550 1.00 55.69 84 ARG A O 1
ATOM 684 N N . PRO A 1 85 ? -1.650 -12.823 -49.156 1.00 56.75 85 PRO A N 1
ATOM 685 C CA . PRO A 1 85 ? -2.030 -11.422 -49.329 1.00 56.75 85 PRO A CA 1
ATOM 686 C C . PRO A 1 85 ? -3.472 -11.071 -48.884 1.00 56.75 85 PRO A C 1
ATOM 688 O O . PRO A 1 85 ? -4.248 -11.953 -48.541 1.00 56.75 85 PRO A O 1
ATOM 691 N N . HIS A 1 86 ? -3.796 -9.774 -48.987 1.00 50.91 86 HIS A N 1
ATOM 692 C CA . HIS A 1 86 ? -5.119 -9.127 -49.117 1.00 50.91 86 HIS A CA 1
ATOM 693 C C . HIS A 1 86 ? -6.253 -9.506 -48.140 1.00 50.91 86 HIS A C 1
ATOM 695 O O . HIS A 1 86 ? -6.868 -10.560 -48.258 1.00 50.91 86 HIS A O 1
ATOM 701 N N . THR A 1 87 ? -6.675 -8.537 -47.321 1.00 49.41 87 THR A N 1
ATOM 702 C CA . THR A 1 87 ? -8.090 -8.382 -46.945 1.00 49.41 87 THR A CA 1
ATOM 703 C C . THR A 1 87 ? -8.527 -6.972 -47.313 1.00 49.41 87 THR A C 1
ATOM 705 O O . THR A 1 87 ? -8.160 -6.002 -46.651 1.00 49.41 87 THR A O 1
ATOM 708 N N . ASP A 1 88 ? -9.239 -6.897 -48.428 1.00 47.41 88 ASP A N 1
ATOM 709 C CA . ASP A 1 88 ? -10.025 -5.749 -48.855 1.00 47.41 88 ASP A CA 1
ATOM 710 C C . ASP A 1 88 ? -11.462 -5.907 -48.321 1.00 47.41 88 ASP A C 1
ATOM 712 O O . ASP A 1 88 ? -11.877 -7.022 -47.988 1.00 47.41 88 ASP A O 1
ATOM 716 N N . SER A 1 89 ? -12.193 -4.793 -48.321 1.00 48.28 89 SER A N 1
ATOM 717 C CA . SER A 1 89 ? -13.653 -4.654 -48.189 1.00 48.28 89 SER A CA 1
ATOM 718 C C . SER A 1 89 ? -14.271 -4.397 -46.800 1.00 48.28 89 SER A C 1
ATOM 720 O O . SER A 1 89 ? -14.617 -5.300 -46.044 1.00 48.28 89 SER A O 1
ATOM 722 N N . ASP A 1 90 ? -14.456 -3.094 -46.556 1.00 54.41 90 ASP A N 1
ATOM 723 C CA . ASP A 1 90 ? -15.751 -2.385 -46.516 1.00 54.41 90 ASP A CA 1
ATOM 724 C C . ASP A 1 90 ? -16.775 -2.622 -45.387 1.00 54.41 90 ASP A C 1
ATOM 726 O O . ASP A 1 90 ? -17.430 -3.653 -45.270 1.00 54.41 90 ASP A O 1
ATOM 730 N N . ASP A 1 91 ? -16.968 -1.531 -44.637 1.00 60.69 91 ASP A N 1
ATOM 731 C CA . ASP A 1 91 ? -18.209 -0.745 -44.542 1.00 60.69 91 ASP A CA 1
ATOM 732 C C . ASP A 1 91 ? -19.546 -1.494 -44.380 1.00 60.69 91 ASP A C 1
ATOM 734 O O . ASP A 1 91 ? -20.073 -2.095 -45.317 1.00 60.69 91 ASP A O 1
ATOM 738 N N . ARG A 1 92 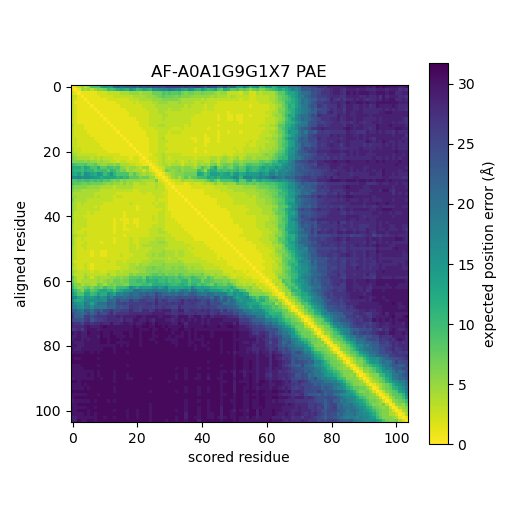? -20.178 -1.312 -43.210 1.00 56.38 92 ARG A N 1
ATOM 739 C CA . ARG A 1 92 ? -21.594 -0.913 -43.127 1.00 56.38 92 ARG A CA 1
ATOM 740 C C . ARG A 1 92 ? -21.981 -0.483 -41.718 1.00 56.38 92 ARG A C 1
ATOM 742 O O . ARG A 1 92 ? -21.896 -1.253 -40.766 1.00 56.38 92 ARG A O 1
ATOM 749 N N . GLY A 1 93 ? -22.417 0.768 -41.619 1.00 47.41 93 GLY A N 1
ATOM 750 C CA . GLY A 1 93 ? -22.944 1.364 -40.403 1.00 47.41 93 GLY A CA 1
ATOM 751 C C . GLY A 1 93 ? -24.399 1.019 -40.075 1.00 47.41 93 GLY A C 1
ATOM 752 O O . GLY A 1 93 ? -24.968 0.036 -40.547 1.00 47.41 93 GLY A O 1
ATOM 753 N N . SER A 1 94 ? -24.960 1.951 -39.300 1.00 49.03 94 SER A N 1
ATOM 754 C CA . SER A 1 94 ? -26.356 2.132 -38.878 1.00 49.03 94 SER A CA 1
ATOM 755 C C . SER A 1 94 ? -26.706 1.658 -37.466 1.00 49.03 94 SER A C 1
ATOM 757 O O . SER A 1 94 ? -27.023 0.503 -37.211 1.00 49.03 94 SER A O 1
ATOM 759 N N . HIS A 1 95 ? -26.632 2.643 -36.563 1.00 51.88 95 HIS A N 1
ATOM 760 C CA . HIS A 1 95 ? -27.690 3.109 -35.655 1.00 51.88 95 HIS A CA 1
ATOM 761 C C . HIS A 1 95 ? -29.000 2.316 -35.583 1.00 51.88 95 HIS A C 1
ATOM 763 O O . HIS A 1 95 ? -29.593 2.048 -36.620 1.00 51.88 95 HIS A O 1
ATOM 769 N N . THR A 1 96 ? -29.472 2.141 -34.341 1.00 49.44 96 THR A N 1
ATOM 770 C CA . THR A 1 96 ? -30.828 2.370 -33.766 1.00 49.44 96 THR A CA 1
ATOM 771 C C . THR A 1 96 ? -30.872 1.562 -32.462 1.00 49.44 96 THR A C 1
ATOM 773 O O . THR A 1 96 ? -30.322 0.470 -32.432 1.00 49.44 96 THR A O 1
ATOM 776 N N . GLU A 1 97 ? -31.463 1.940 -31.338 1.00 49.75 97 GLU A N 1
ATOM 777 C CA . GLU A 1 97 ? -32.291 3.058 -30.892 1.00 49.75 97 GLU A CA 1
ATOM 778 C C . GLU A 1 97 ? -32.474 2.789 -29.383 1.00 49.75 97 GLU A C 1
ATOM 780 O O . GLU A 1 97 ? -32.532 1.629 -28.967 1.00 49.75 97 GLU A O 1
ATOM 785 N N . SER A 1 98 ? -32.441 3.827 -28.549 1.00 53.94 98 SER A N 1
ATOM 786 C CA . SER A 1 98 ? -32.666 3.698 -27.107 1.00 53.94 98 SER A CA 1
ATOM 787 C C . SER A 1 98 ? -34.120 3.312 -26.849 1.00 53.94 98 SER A C 1
ATOM 789 O O . SER A 1 98 ? -35.008 4.087 -27.191 1.00 53.94 98 SER A O 1
ATOM 791 N N . ASP A 1 99 ? -34.350 2.161 -26.221 1.00 66.12 99 ASP A N 1
ATOM 792 C CA . ASP A 1 99 ? -35.677 1.742 -25.767 1.00 66.12 99 ASP A CA 1
ATOM 793 C C . ASP A 1 99 ? -35.756 1.959 -24.245 1.00 66.12 99 ASP A C 1
ATOM 795 O O . ASP A 1 99 ? -35.182 1.206 -23.454 1.00 66.12 99 ASP A O 1
ATOM 799 N N . ASP A 1 100 ? -36.366 3.080 -23.857 1.00 68.62 100 ASP A N 1
ATOM 800 C CA . ASP A 1 100 ? -36.628 3.503 -22.477 1.00 68.62 100 ASP A CA 1
ATOM 801 C C . ASP A 1 100 ? -38.101 3.187 -22.153 1.00 68.62 100 ASP A C 1
ATOM 803 O O . ASP A 1 100 ? -38.988 3.738 -22.813 1.00 68.62 100 ASP A O 1
ATOM 807 N N . PRO A 1 101 ? -38.420 2.293 -21.199 1.00 74.19 101 PRO A N 1
ATOM 808 C CA . PRO A 1 101 ? -39.810 1.982 -20.879 1.00 74.19 101 PRO A CA 1
ATOM 809 C C . PRO A 1 101 ? -40.411 3.000 -19.887 1.00 74.19 101 PRO A C 1
ATOM 811 O O . PRO A 1 101 ? -39.776 3.322 -18.880 1.00 74.19 101 PRO A O 1
ATOM 814 N N . PRO A 1 102 ? -41.658 3.473 -20.086 1.00 66.50 102 PRO A N 1
ATOM 815 C CA . PRO A 1 102 ? -42.349 4.289 -19.091 1.00 66.50 102 PRO A CA 1
ATOM 816 C C . PRO A 1 102 ? -42.937 3.418 -17.959 1.00 66.50 102 PRO A C 1
ATOM 818 O O . PRO A 1 102 ? -43.316 2.270 -18.206 1.00 66.50 102 PRO A O 1
ATOM 821 N N . PRO A 1 103 ? -43.043 3.942 -16.722 1.00 66.44 103 PRO A N 1
ATOM 822 C CA . PRO A 1 103 ? -43.560 3.191 -15.579 1.00 66.44 103 PRO A CA 1
ATOM 823 C C . PRO A 1 103 ? -45.097 3.230 -15.490 1.00 66.44 103 PRO A C 1
ATOM 825 O O . PRO A 1 103 ? -45.706 4.268 -15.761 1.00 66.44 103 PRO A O 1
ATOM 828 N N . GLU A 1 104 ? -45.695 2.123 -15.035 1.00 56.44 104 GLU A N 1
ATOM 829 C CA . GLU A 1 104 ? -47.040 2.066 -14.425 1.00 56.44 104 GLU A CA 1
ATOM 830 C C . GLU A 1 104 ? -46.940 1.983 -12.895 1.00 56.44 104 GLU A C 1
ATOM 832 O O . GLU A 1 104 ? -46.025 1.282 -12.396 1.00 56.44 104 GLU A O 1
#

Organism: NCBI:txid1095776

pLDDT: mean 77.53, std 19.81, range [41.56, 98.19]

Mean predicted aligned error: 16.69 Å

Solvent-accessible surface area (backbone atoms only — not comparable to full-atom values): 6918 Å² total; per-residue (Å²): 139,56,72,64,60,54,48,55,52,52,52,53,48,48,55,50,46,51,54,49,60,68,46,51,84,75,42,82,90,52,54,72,65,58,45,50,53,51,49,51,51,48,51,52,52,46,66,62,48,53,62,52,52,56,55,51,52,57,49,52,56,50,54,55,50,53,67,65,59,76,80,74,82,80,83,90,82,82,89,78,90,82,90,81,80,89,88,82,85,82,89,82,89,81,89,86,77,92,87,79,84,85,88,132

Secondary structure (DSSP, 8-state):
--HHHHHHHHHHHHHHHHHHHHHGGG-TT--HHHHHHHHHHHHHHHHHHHHHHHHHHHHHHHHHHHHHHTTS----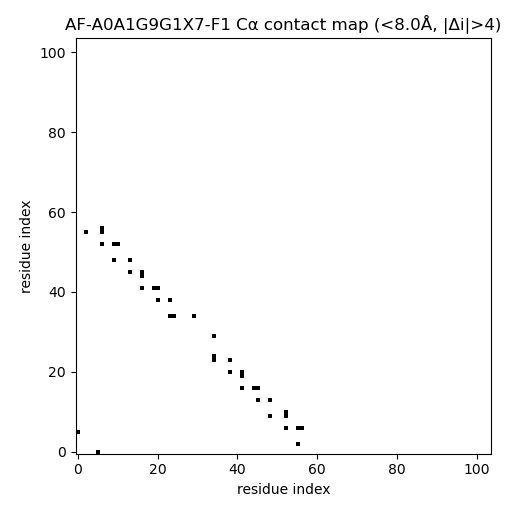-----------------------PPPP-

Foldseek 3Di:
DDLVVVLVVLVVLLVVLVVVLVCLVVDPPDDPVRSVVSNVVSVVSNVVSVVVNVVSVVVVVVVVVVVVVPPPPDDDDDDDDDDDDDDDDDDDDDDDDDDDDDDD

Radius of gyration: 28.04 Å; Cα contacts (8 Å, |Δi|>4): 20; chains: 1; bounding box: 73×29×73 Å

Nearest PDB structures (foldseek):
  5l3c-assembly1_A  TM=8.359E-01  e=8.962E+00  Homo sapiens